Protein AF-A0A4Y2UGT6-F1 (afdb_monomer_lite)

InterPro domains:
  IPR013954 Polynucleotide kinase 3 phosphatase [PF08645] (34-87)
  IPR023214 HAD superfamily [G3DSA:3.40.50.1000] (11-87)
  IPR036412 HAD-like superfamily [SSF56784] (19-87)

Foldseek 3Di:
DDPPPDFAQAWDWDAPDVNQDIDTDHTPQDDFPAADEEEDEPTQKYFCVPDPDHPDPPRIDGPDPCSVVVVVVVVVVGHDYYYDYRD

Secondary structure (DSSP, 8-state):
--------SS-EEEEETTTTEEEEE-TTPPP-SEEEEE-SBTTTEE-SS--SS-SSTT--EESSTTHHHHHHHHHHTTEEEEE----

Organism: Araneus ventricosus (NCBI:txid182803)

Radius of gyration: 15.54 Å; chains: 1; bounding box: 35×36×42 Å

pLDDT: mean 93.18, std 12.96, range [40.72, 98.69]

Sequence (87 aa):
MNAFNSLSTEDRWEEYDHSKILIFTPAGLKPQQKIAAFDLDHTIISTQSGKVFPTNIDDWRIMYAEIPGRLKKLHGEGYKIVIFTNQ

Structure (mmCIF, N/CA/C/O backbone):
data_AF-A0A4Y2UGT6-F1
#
_entry.id   AF-A0A4Y2UGT6-F1
#
loop_
_atom_site.group_PDB
_atom_site.id
_atom_site.type_symbol
_atom_site.label_atom_id
_atom_site.label_alt_id
_atom_site.label_comp_id
_atom_site.label_asym_id
_atom_site.label_entity_id
_atom_site.label_seq_id
_atom_site.pdbx_PDB_ins_code
_atom_site.Cartn_x
_atom_site.Cartn_y
_atom_site.Cartn_z
_atom_site.occupancy
_atom_site.B_iso_or_equiv
_atom_site.auth_seq_id
_atom_site.auth_comp_id
_atom_site.auth_asym_id
_atom_site.auth_atom_id
_atom_site.pdbx_PDB_model_num
ATOM 1 N N . MET A 1 1 ? -20.603 10.345 24.048 1.00 40.75 1 MET A N 1
ATOM 2 C CA . MET A 1 1 ? -19.552 9.556 23.366 1.00 40.75 1 MET A CA 1
ATOM 3 C C . MET A 1 1 ? -20.226 8.544 22.450 1.00 40.75 1 MET A C 1
ATOM 5 O O . MET A 1 1 ? -21.236 7.992 22.863 1.00 40.75 1 MET A O 1
ATOM 9 N N . ASN A 1 2 ? -19.646 8.330 21.263 1.00 42.06 2 ASN A N 1
ATOM 10 C CA . ASN A 1 2 ? -20.000 7.379 20.188 1.00 42.06 2 ASN A CA 1
ATOM 11 C C . ASN A 1 2 ? -20.903 7.908 19.060 1.00 42.06 2 ASN A C 1
ATOM 13 O O . ASN A 1 2 ? -22.087 7.608 18.996 1.00 42.06 2 ASN A O 1
ATOM 17 N N . ALA A 1 3 ? -20.274 8.616 18.116 1.00 40.72 3 ALA A N 1
ATOM 18 C CA . ALA A 1 3 ? -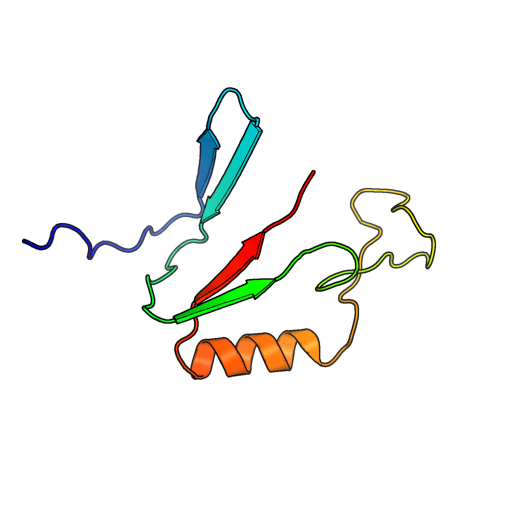20.799 8.889 16.774 1.00 40.72 3 ALA A CA 1
ATOM 19 C C . ALA A 1 3 ? -20.070 8.078 15.669 1.00 40.72 3 ALA A C 1
ATOM 21 O O . ALA A 1 3 ? -20.137 8.432 14.501 1.00 40.72 3 ALA A O 1
ATOM 22 N N . PHE A 1 4 ? -19.355 6.997 16.010 1.00 49.75 4 PHE A N 1
ATOM 23 C CA . PHE A 1 4 ? -18.429 6.313 15.087 1.00 49.75 4 PHE A CA 1
ATOM 24 C C . PHE A 1 4 ? -18.809 4.858 14.778 1.00 49.75 4 PHE A C 1
ATOM 26 O O . PHE A 1 4 ? -17.972 3.977 14.933 1.00 49.75 4 PHE A O 1
ATOM 33 N N . ASN A 1 5 ? -20.050 4.567 14.374 1.00 52.41 5 ASN A N 1
ATOM 34 C CA . ASN A 1 5 ? -20.415 3.180 14.027 1.00 52.41 5 ASN A CA 1
ATOM 35 C C . ASN A 1 5 ? -21.156 2.973 12.700 1.00 52.41 5 ASN A C 1
ATOM 37 O O . ASN A 1 5 ? -21.517 1.838 12.400 1.00 52.41 5 ASN A O 1
ATOM 41 N N . SER A 1 6 ? -21.334 3.995 11.860 1.00 62.22 6 SER A N 1
ATOM 42 C CA . SER A 1 6 ? -21.700 3.735 10.464 1.00 62.22 6 SER A CA 1
ATOM 43 C C . SER A 1 6 ? -20.426 3.533 9.645 1.00 62.22 6 SER A C 1
ATOM 45 O O . SER A 1 6 ? -19.700 4.489 9.373 1.00 62.22 6 SER A O 1
ATOM 47 N N . LEU A 1 7 ? -20.138 2.286 9.273 1.00 74.12 7 LEU A N 1
ATOM 48 C CA . LEU A 1 7 ? -19.142 1.999 8.240 1.00 74.12 7 LEU A CA 1
ATOM 49 C C . LEU A 1 7 ? -19.605 2.646 6.934 1.00 74.12 7 LEU A C 1
ATOM 51 O O . LEU A 1 7 ? -20.793 2.568 6.617 1.00 74.12 7 LEU A O 1
ATOM 55 N N . SER A 1 8 ? -18.695 3.279 6.189 1.00 80.94 8 SER A N 1
ATOM 56 C CA . SER A 1 8 ? -19.063 3.774 4.862 1.00 80.94 8 SER A CA 1
ATOM 57 C C . SER A 1 8 ? -19.439 2.588 3.982 1.00 80.94 8 SER A C 1
ATOM 59 O O . SER A 1 8 ? -18.805 1.532 4.028 1.00 80.94 8 SER A O 1
ATOM 61 N N . THR A 1 9 ? -20.494 2.751 3.197 1.00 88.75 9 THR A N 1
ATOM 62 C CA . THR A 1 9 ? -20.932 1.756 2.212 1.00 88.75 9 THR A CA 1
ATOM 63 C C . THR A 1 9 ? -20.255 1.946 0.860 1.00 88.75 9 THR A C 1
ATOM 65 O O . THR A 1 9 ? -20.440 1.127 -0.030 1.00 88.75 9 THR A O 1
ATOM 68 N N . GLU A 1 10 ? -19.475 3.015 0.717 1.00 93.06 10 GLU A N 1
ATOM 69 C CA . GLU A 1 10 ? -18.826 3.421 -0.522 1.00 93.06 10 GLU A CA 1
ATOM 70 C C . GLU A 1 10 ? -17.328 3.611 -0.292 1.00 93.06 10 GLU A C 1
ATOM 72 O O . GLU A 1 10 ? -16.889 3.994 0.805 1.00 93.06 10 GLU A O 1
ATOM 77 N N . ASP A 1 11 ? -16.571 3.319 -1.347 1.00 96.25 11 ASP A N 1
ATOM 78 C CA . ASP A 1 11 ? -15.163 3.663 -1.465 1.00 96.25 11 ASP A CA 1
ATOM 79 C C . ASP A 1 11 ? -15.030 5.183 -1.566 1.00 96.25 11 ASP A C 1
ATOM 81 O O . ASP A 1 11 ? -15.842 5.848 -2.213 1.00 96.25 11 ASP A O 1
ATOM 85 N N . ARG A 1 12 ? -13.999 5.747 -0.938 1.00 95.88 12 ARG A N 1
ATOM 86 C CA . ARG A 1 12 ? -13.814 7.198 -0.907 1.00 95.88 12 ARG A CA 1
ATOM 87 C C . ARG A 1 12 ? -12.361 7.592 -1.109 1.00 95.88 12 ARG A C 1
ATOM 89 O O . ARG A 1 12 ? -11.477 7.056 -0.442 1.00 95.88 12 ARG A O 1
ATOM 96 N N . TRP A 1 13 ? -12.155 8.577 -1.978 1.00 97.12 13 TRP A N 1
ATOM 97 C CA . TRP A 1 13 ? -10.929 9.361 -2.066 1.00 97.12 13 TRP A CA 1
ATOM 98 C C . TRP A 1 13 ? -11.130 10.708 -1.377 1.00 97.12 13 TRP A C 1
ATOM 100 O O . TRP A 1 13 ? -12.159 11.358 -1.558 1.00 97.12 13 TRP A O 1
ATOM 110 N N . GLU A 1 14 ? -10.151 11.114 -0.580 1.00 96.81 14 GLU A N 1
ATOM 111 C CA . GLU A 1 14 ? -10.097 12.419 0.074 1.00 96.81 14 GLU A CA 1
ATOM 112 C C . GLU A 1 14 ? -8.760 13.080 -0.257 1.00 96.81 14 GLU A C 1
ATOM 114 O O . GLU A 1 14 ? -7.715 12.426 -0.222 1.00 96.81 14 GLU A O 1
ATOM 119 N N . GLU A 1 15 ? -8.795 14.374 -0.567 1.00 97.12 15 GLU A N 1
ATOM 120 C CA . GLU A 1 15 ? -7.607 15.170 -0.869 1.00 97.12 15 GLU A CA 1
ATOM 121 C C . GLU A 1 15 ? -7.376 16.210 0.228 1.00 97.12 15 GLU A C 1
ATOM 123 O O . GLU A 1 15 ? -8.312 16.876 0.677 1.00 97.12 15 GLU A O 1
ATOM 128 N N . TYR A 1 16 ? -6.121 16.383 0.638 1.00 96.31 16 TYR A N 1
ATOM 129 C CA . TYR A 1 16 ? -5.727 17.356 1.655 1.00 96.31 16 TYR A CA 1
ATOM 130 C C . TYR A 1 16 ? -4.484 18.137 1.235 1.00 96.31 16 TYR A C 1
ATOM 132 O O . TYR A 1 16 ? -3.688 17.684 0.412 1.00 96.31 16 TYR A O 1
ATOM 140 N N . ASP A 1 17 ? -4.330 19.322 1.835 1.00 96.06 17 ASP A N 1
ATOM 141 C CA . ASP A 1 17 ? -3.223 20.258 1.599 1.00 96.06 17 ASP A CA 1
ATOM 142 C C . ASP A 1 17 ? -2.903 20.431 0.106 1.00 96.06 17 ASP A C 1
ATOM 144 O O . ASP A 1 17 ? -1.797 20.151 -0.344 1.00 96.06 17 ASP A O 1
ATOM 148 N N . HIS A 1 18 ? -3.893 20.890 -0.666 1.00 94.75 18 HIS A N 1
ATOM 149 C CA . HIS A 1 18 ? -3.737 21.170 -2.099 1.00 94.75 18 HIS A CA 1
ATOM 150 C C . HIS A 1 18 ? -3.222 19.951 -2.885 1.00 94.75 18 HIS A C 1
ATOM 152 O O . HIS A 1 18 ? -2.251 20.047 -3.634 1.00 94.75 18 HIS A O 1
ATOM 158 N N . SER A 1 19 ? -3.865 18.801 -2.659 1.00 92.81 19 SER A N 1
ATOM 159 C CA . SER A 1 19 ? -3.568 17.516 -3.308 1.00 92.81 19 SER A CA 1
ATOM 160 C C . SER A 1 19 ? -2.164 16.963 -3.018 1.00 92.81 19 SER A C 1
ATOM 162 O O . SER 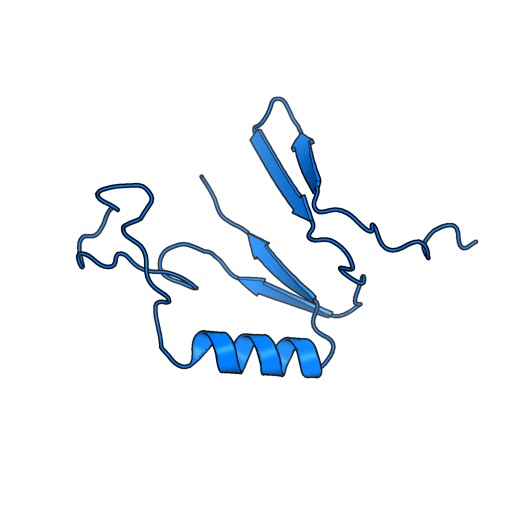A 1 19 ? -1.692 16.081 -3.728 1.00 92.81 19 SER A O 1
ATOM 164 N N . LYS A 1 20 ? -1.500 17.420 -1.945 1.00 96.50 20 LYS A N 1
ATOM 165 C CA . LYS A 1 20 ? -0.248 16.808 -1.459 1.00 96.50 20 LYS A CA 1
ATOM 166 C C . LYS A 1 20 ? -0.472 15.498 -0.710 1.00 96.50 20 LYS A C 1
ATOM 168 O O . LYS A 1 20 ? 0.466 14.727 -0.538 1.00 96.50 20 LYS A O 1
ATOM 173 N N . ILE A 1 21 ? -1.682 15.275 -0.200 1.00 97.56 21 ILE A N 1
ATOM 174 C CA . ILE A 1 21 ? -2.053 14.046 0.501 1.00 97.56 21 ILE A CA 1
ATOM 175 C C . ILE A 1 21 ? -3.349 13.527 -0.105 1.00 97.56 21 ILE A C 1
ATOM 177 O O . ILE A 1 21 ? -4.370 14.214 -0.082 1.00 97.56 21 ILE A O 1
ATOM 181 N N . LEU A 1 22 ? -3.299 12.292 -0.594 1.00 97.94 22 LEU A N 1
ATOM 182 C CA . LEU A 1 22 ? -4.453 11.539 -1.063 1.00 97.94 22 LEU A CA 1
ATOM 183 C C . LEU A 1 22 ? -4.708 10.382 -0.099 1.00 97.94 22 LEU A C 1
ATOM 185 O O . LEU A 1 22 ? -3.793 9.628 0.235 1.00 97.94 22 LEU A O 1
ATOM 189 N N . ILE A 1 23 ? -5.950 10.236 0.355 1.00 97.88 23 ILE A N 1
ATOM 190 C CA . ILE A 1 23 ? -6.362 9.141 1.235 1.00 97.88 23 ILE A CA 1
ATOM 191 C C . ILE A 1 23 ? -7.464 8.353 0.545 1.00 97.88 23 ILE A C 1
ATOM 193 O O . ILE A 1 23 ? -8.551 8.873 0.307 1.00 97.88 23 ILE A O 1
ATOM 197 N N . PHE A 1 24 ? -7.195 7.076 0.282 1.00 97.69 24 PHE A N 1
ATOM 198 C CA . PHE A 1 24 ? -8.216 6.120 -0.125 1.00 97.69 24 PHE A CA 1
ATOM 199 C C . PHE A 1 24 ? -8.706 5.313 1.075 1.00 97.69 24 PHE A C 1
ATOM 201 O O . PHE A 1 24 ? -7.913 4.696 1.792 1.00 97.69 24 PHE A O 1
ATOM 208 N N . THR A 1 25 ? -10.020 5.281 1.275 1.00 96.62 25 THR A N 1
ATOM 209 C CA . THR A 1 25 ? -10.675 4.422 2.264 1.00 96.62 25 THR A CA 1
ATOM 210 C C . THR A 1 25 ? -11.692 3.524 1.559 1.00 96.62 25 THR A C 1
ATOM 212 O O . THR A 1 25 ? -12.704 4.044 1.085 1.00 96.62 25 THR A O 1
ATOM 215 N N . PRO A 1 26 ? -11.469 2.197 1.493 1.00 95.75 26 PRO A N 1
ATOM 216 C CA . PRO A 1 26 ? -12.451 1.283 0.925 1.00 95.75 26 PRO A CA 1
ATOM 217 C C . PRO A 1 26 ? -13.710 1.169 1.795 1.00 95.75 26 PRO A C 1
ATOM 219 O O . PRO A 1 26 ? -13.653 1.280 3.027 1.00 95.75 26 PRO A O 1
ATOM 222 N N . ALA A 1 27 ? -14.837 0.882 1.149 1.00 94.50 27 ALA A N 1
ATOM 223 C CA . ALA A 1 27 ? -16.118 0.608 1.777 1.00 94.50 27 ALA A CA 1
ATOM 224 C C . ALA A 1 27 ? -15.992 -0.495 2.837 1.00 94.50 27 ALA A C 1
ATOM 226 O O . ALA A 1 27 ? -15.292 -1.496 2.671 1.00 94.50 27 ALA A O 1
ATOM 227 N N . GLY A 1 28 ? -16.697 -0.330 3.954 1.00 91.62 28 GLY A N 1
ATOM 228 C CA . GLY A 1 28 ? -16.739 -1.329 5.019 1.00 91.62 28 GLY A CA 1
ATOM 229 C C . GLY A 1 28 ? -15.457 -1.446 5.851 1.00 91.62 28 GLY A C 1
ATOM 230 O O . GLY A 1 28 ? -15.410 -2.296 6.746 1.00 91.62 28 GLY A O 1
ATOM 231 N N . LEU A 1 29 ? -14.433 -0.613 5.615 1.00 92.50 29 LEU A N 1
ATOM 232 C CA . LEU A 1 29 ? -13.198 -0.641 6.395 1.00 92.50 29 LEU A CA 1
ATOM 233 C C . LEU A 1 29 ? -13.473 -0.305 7.864 1.00 92.50 29 LEU A C 1
ATOM 235 O O . LEU A 1 29 ? -13.905 0.794 8.212 1.00 92.50 29 LEU A O 1
ATOM 239 N N . LYS A 1 30 ? -13.174 -1.256 8.748 1.00 91.50 30 LYS A N 1
ATOM 240 C CA . LYS A 1 30 ? -13.349 -1.090 10.194 1.00 91.50 30 LYS A CA 1
ATOM 241 C C . LYS A 1 30 ? -12.093 -0.472 10.816 1.00 91.50 30 LYS A C 1
ATOM 243 O O . LYS A 1 30 ? -10.990 -0.939 10.517 1.00 91.50 30 LYS A O 1
ATOM 248 N N . PRO A 1 31 ? -12.220 0.521 11.713 1.00 92.50 31 PRO A N 1
ATOM 249 C CA . PRO A 1 31 ? -11.091 0.949 12.529 1.00 92.50 31 PRO A CA 1
ATOM 250 C C . PRO A 1 31 ? -10.606 -0.220 13.397 1.00 92.50 31 PRO A C 1
ATOM 252 O O . PRO A 1 31 ? -11.411 -1.006 13.894 1.00 92.50 31 PRO A O 1
ATOM 255 N N . GLN A 1 32 ? -9.290 -0.338 13.572 1.00 95.62 32 GLN A N 1
ATOM 256 C CA . GLN A 1 32 ? -8.658 -1.335 14.440 1.00 95.62 32 GLN A CA 1
ATOM 257 C C . GLN A 1 32 ? -7.600 -0.655 15.304 1.00 95.62 32 GLN A C 1
ATOM 259 O O . GLN A 1 32 ? -6.998 0.331 14.880 1.00 95.62 32 GLN A O 1
ATOM 264 N N . GLN A 1 33 ? -7.346 -1.212 16.490 1.00 96.44 33 GLN A N 1
ATOM 265 C CA . GLN A 1 33 ? -6.321 -0.694 17.405 1.00 96.44 33 GLN A CA 1
ATOM 266 C C . GLN A 1 33 ? -4.895 -1.018 16.952 1.00 96.44 33 GLN A C 1
ATOM 268 O O . GLN A 1 33 ? -3.950 -0.343 17.349 1.00 96.44 33 GLN A O 1
ATOM 273 N N . LYS A 1 34 ? -4.728 -2.064 16.136 1.00 98.12 34 LYS A N 1
ATOM 274 C CA . LYS A 1 34 ? -3.437 -2.457 15.578 1.00 98.12 34 LYS A CA 1
ATOM 275 C C . LYS A 1 34 ? -3.378 -2.079 14.106 1.00 98.12 34 LYS A C 1
ATOM 277 O O . LYS A 1 34 ? -4.341 -2.292 13.372 1.00 98.12 34 LYS A O 1
ATOM 282 N N . ILE A 1 35 ? -2.232 -1.561 13.678 1.00 98.25 35 ILE A N 1
ATOM 283 C CA . ILE A 1 35 ? -1.971 -1.188 12.288 1.00 98.25 35 ILE A CA 1
ATOM 284 C C . ILE A 1 35 ? -0.747 -1.956 11.803 1.00 98.25 35 ILE A C 1
ATOM 286 O O . ILE A 1 35 ? 0.284 -1.970 12.474 1.00 98.25 35 ILE A O 1
ATOM 290 N N . ALA A 1 36 ? -0.879 -2.609 10.652 1.00 98.38 36 ALA A N 1
ATOM 291 C CA . ALA A 1 36 ? 0.248 -3.118 9.884 1.00 98.38 36 ALA A CA 1
ATOM 292 C C . ALA A 1 36 ? 0.359 -2.233 8.642 1.00 98.38 36 ALA A C 1
ATOM 294 O O . ALA A 1 36 ? -0.507 -2.280 7.765 1.00 98.38 36 ALA A O 1
ATOM 295 N N . ALA A 1 37 ? 1.374 -1.372 8.632 1.00 98.44 37 ALA A N 1
ATOM 296 C CA . ALA A 1 37 ? 1.588 -0.393 7.580 1.00 98.44 37 ALA A CA 1
ATOM 297 C C . ALA A 1 37 ? 2.736 -0.820 6.661 1.00 98.44 37 ALA A C 1
ATOM 299 O O . ALA A 1 37 ? 3.753 -1.321 7.143 1.00 98.44 37 ALA A O 1
ATOM 300 N N . PHE A 1 38 ? 2.565 -0.609 5.360 1.00 98.56 38 PHE A N 1
ATOM 301 C CA . PHE A 1 38 ? 3.521 -1.005 4.329 1.00 98.56 38 PHE A CA 1
ATOM 302 C C . PHE A 1 38 ? 3.755 0.139 3.348 1.00 98.56 38 PHE A C 1
ATOM 304 O O . PHE A 1 38 ? 2.851 0.933 3.092 1.00 98.56 38 PHE A O 1
ATOM 311 N N . ASP A 1 39 ? 4.953 0.183 2.780 1.00 98.56 39 ASP A N 1
ATOM 312 C CA . ASP A 1 39 ? 5.190 0.899 1.528 1.00 98.56 39 ASP A CA 1
ATOM 313 C C . ASP A 1 39 ? 4.537 0.148 0.348 1.00 98.56 39 ASP A C 1
ATOM 315 O O . ASP A 1 39 ? 4.147 -1.015 0.492 1.00 98.56 39 ASP A O 1
ATOM 319 N N . LEU A 1 40 ? 4.376 0.800 -0.805 1.00 98.19 40 LEU A N 1
ATOM 320 C CA . LEU A 1 40 ? 3.772 0.209 -2.001 1.00 98.19 40 LEU A CA 1
ATOM 321 C C . LEU A 1 40 ? 4.836 -0.339 -2.961 1.00 98.19 40 LEU A C 1
ATOM 323 O O . LEU A 1 40 ? 4.946 -1.561 -3.129 1.00 98.19 40 LEU A O 1
ATOM 327 N N . ASP A 1 41 ? 5.600 0.557 -3.583 1.00 97.56 41 ASP A N 1
ATOM 328 C CA . ASP A 1 41 ? 6.558 0.235 -4.637 1.00 97.56 41 ASP A CA 1
ATOM 329 C C . ASP A 1 41 ? 7.780 -0.485 -4.071 1.00 97.56 41 ASP A C 1
ATOM 331 O O . ASP A 1 41 ? 8.348 -0.102 -3.058 1.00 97.56 41 ASP A O 1
ATOM 335 N N . HIS A 1 42 ? 8.184 -1.580 -4.712 1.00 96.06 42 HIS A N 1
ATOM 336 C CA . HIS A 1 42 ? 9.257 -2.460 -4.236 1.00 96.06 42 HIS A CA 1
ATOM 337 C C . HIS A 1 42 ? 9.033 -3.054 -2.828 1.00 96.06 42 HIS A C 1
ATOM 339 O O . HIS A 1 42 ? 9.973 -3.580 -2.229 1.00 96.06 42 HIS A O 1
ATOM 345 N N . THR A 1 43 ? 7.787 -3.040 -2.334 1.00 97.81 43 THR A N 1
ATOM 346 C CA . THR A 1 43 ? 7.372 -3.691 -1.080 1.00 97.81 43 THR A CA 1
ATOM 347 C C . THR A 1 43 ? 6.174 -4.618 -1.300 1.00 97.81 43 THR A C 1
ATOM 349 O O . THR A 1 43 ? 6.283 -5.830 -1.100 1.00 97.81 43 THR A O 1
ATOM 352 N N . ILE A 1 44 ? 5.026 -4.078 -1.724 1.00 98.56 44 ILE A N 1
ATOM 353 C CA . ILE A 1 44 ? 3.824 -4.864 -2.055 1.00 98.56 44 ILE A CA 1
ATOM 354 C C . ILE A 1 44 ? 3.830 -5.246 -3.534 1.00 98.56 44 ILE A C 1
ATOM 356 O O . ILE A 1 44 ? 3.523 -6.392 -3.884 1.00 98.56 44 ILE A O 1
ATOM 360 N N . ILE A 1 45 ? 4.214 -4.301 -4.391 1.00 98.56 45 ILE A N 1
ATOM 361 C CA . ILE A 1 45 ? 4.297 -4.484 -5.838 1.00 98.56 45 ILE A CA 1
ATOM 362 C C . ILE A 1 45 ? 5.721 -4.278 -6.355 1.00 98.56 45 ILE A C 1
ATOM 364 O O . ILE A 1 45 ? 6.567 -3.663 -5.715 1.00 98.56 45 ILE A O 1
ATOM 368 N N . SER A 1 46 ? 5.989 -4.822 -7.535 1.00 98.44 46 SER A N 1
ATOM 369 C CA . SER A 1 46 ? 7.185 -4.561 -8.341 1.00 98.44 46 SER A CA 1
ATOM 370 C C . SER A 1 46 ? 6.778 -4.473 -9.807 1.00 98.44 46 SER A C 1
ATOM 372 O O . SER A 1 46 ? 5.676 -4.900 -10.156 1.00 98.44 46 SER A O 1
ATOM 374 N N . THR A 1 47 ? 7.655 -3.979 -10.677 1.00 98.38 47 THR A N 1
ATOM 375 C CA . THR A 1 47 ? 7.375 -3.952 -12.117 1.00 98.38 47 THR A CA 1
ATOM 376 C C . THR A 1 47 ? 7.236 -5.367 -12.677 1.00 98.38 47 THR A C 1
ATOM 378 O O . THR A 1 47 ? 7.979 -6.291 -12.318 1.00 98.38 47 THR A O 1
ATOM 381 N N . GLN A 1 48 ? 6.272 -5.559 -13.575 1.00 98.06 48 GLN A N 1
ATOM 382 C CA . GLN A 1 48 ? 6.122 -6.829 -14.280 1.00 98.06 48 GLN A CA 1
ATOM 383 C C . GLN A 1 48 ? 7.219 -6.991 -15.340 1.00 98.06 48 GLN A C 1
ATOM 385 O O . GLN A 1 48 ? 7.710 -8.099 -15.558 1.00 98.06 48 GLN A O 1
ATOM 390 N N . SER A 1 49 ? 7.638 -5.884 -15.956 1.00 97.38 49 SER A N 1
ATOM 391 C CA . SER A 1 49 ? 8.706 -5.822 -16.954 1.00 97.38 49 SER A CA 1
ATOM 392 C C . SER A 1 49 ? 10.104 -6.112 -16.394 1.00 97.38 49 SER A C 1
ATOM 394 O O . SER A 1 49 ? 11.021 -6.403 -17.164 1.00 97.38 49 SER A O 1
ATOM 396 N N . GLY A 1 50 ? 10.290 -6.020 -15.072 1.00 96.50 50 GLY A N 1
ATOM 397 C CA . GLY A 1 50 ? 11.583 -6.181 -14.403 1.00 96.50 50 GLY A CA 1
ATOM 398 C C . GLY A 1 50 ? 12.495 -4.951 -14.478 1.00 96.50 50 GLY A C 1
ATOM 399 O O . GLY A 1 50 ? 13.643 -5.019 -14.041 1.00 96.50 50 GLY A O 1
ATOM 400 N N . LYS A 1 51 ? 12.016 -3.825 -15.022 1.00 97.06 51 LYS A N 1
ATOM 401 C CA . LYS A 1 51 ? 12.745 -2.549 -15.005 1.00 97.06 51 LYS A CA 1
ATOM 402 C C . LYS A 1 51 ? 12.657 -1.882 -13.634 1.00 97.06 51 LYS A C 1
ATOM 404 O O . LYS A 1 51 ? 11.742 -2.147 -12.864 1.00 97.06 51 LYS A O 1
ATOM 409 N N . VAL A 1 52 ? 13.586 -0.969 -13.353 1.00 95.50 52 VAL A N 1
ATOM 410 C CA . VAL A 1 52 ? 13.557 -0.177 -12.110 1.00 95.50 52 VAL A CA 1
ATOM 411 C C . VAL A 1 52 ? 12.296 0.690 -12.039 1.00 95.50 52 VAL A C 1
ATOM 413 O O . VAL A 1 52 ? 11.655 0.730 -11.000 1.00 95.50 52 VAL A O 1
ATOM 416 N N . PHE A 1 53 ? 11.913 1.322 -13.151 1.00 95.94 53 PHE A N 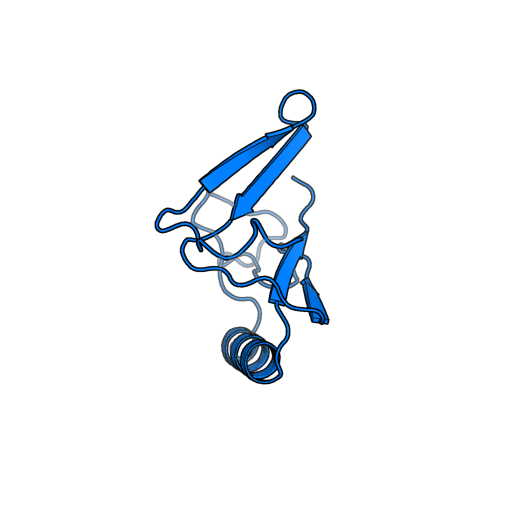1
ATOM 417 C CA . PHE A 1 53 ? 10.727 2.175 -13.241 1.00 95.94 53 PHE A CA 1
ATOM 418 C C . PHE A 1 53 ? 9.640 1.528 -14.113 1.00 95.94 53 PHE A C 1
ATOM 420 O O . PHE A 1 53 ? 9.990 0.883 -15.112 1.00 95.94 53 PHE A O 1
ATOM 427 N N . PRO A 1 54 ? 8.346 1.703 -13.774 1.00 97.44 54 PRO A N 1
ATOM 428 C CA . PRO A 1 54 ? 7.241 1.164 -14.557 1.00 97.44 54 PRO A CA 1
ATOM 429 C C . PRO A 1 54 ? 7.179 1.812 -15.942 1.00 97.44 54 PRO A C 1
ATOM 431 O O . PRO A 1 54 ? 7.470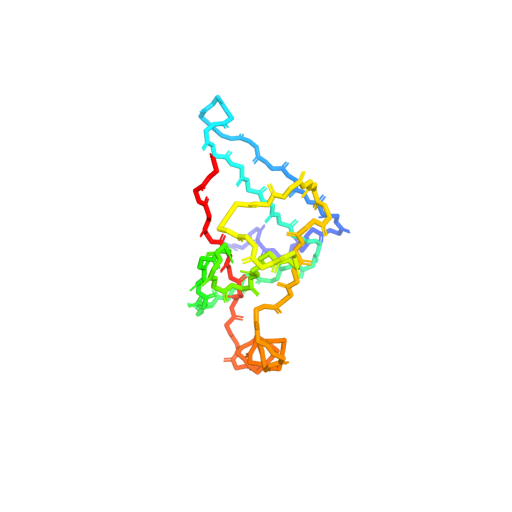 2.993 -16.125 1.00 97.44 54 PRO A O 1
ATOM 434 N N . THR A 1 55 ? 6.802 1.021 -16.941 1.00 97.44 55 THR A N 1
ATOM 435 C CA . THR A 1 55 ? 6.692 1.470 -18.337 1.00 97.44 55 THR A CA 1
ATOM 436 C C . THR A 1 55 ? 5.309 2.001 -18.706 1.00 97.44 55 THR A C 1
ATOM 438 O O . THR A 1 55 ? 5.185 2.731 -19.687 1.00 97.44 55 THR A O 1
ATOM 441 N N . ASN A 1 56 ? 4.280 1.632 -17.944 1.00 97.62 56 ASN A N 1
ATOM 442 C CA . ASN A 1 56 ? 2.903 2.110 -18.057 1.00 97.62 56 ASN A CA 1
ATOM 443 C C . ASN A 1 56 ? 2.140 1.792 -16.752 1.00 97.62 56 ASN A C 1
ATOM 445 O O . ASN A 1 56 ? 2.701 1.178 -15.845 1.00 97.62 56 ASN A O 1
ATOM 449 N N . ILE A 1 57 ? 0.870 2.200 -16.667 1.00 97.31 57 ILE A N 1
ATOM 450 C CA . ILE A 1 57 ? 0.025 2.024 -15.471 1.00 97.31 57 ILE A CA 1
ATOM 451 C C . ILE A 1 57 ? -0.262 0.556 -15.112 1.00 97.31 57 ILE A C 1
ATOM 453 O O . ILE A 1 57 ? -0.586 0.266 -13.965 1.00 97.31 57 ILE A O 1
ATOM 457 N N . ASP A 1 58 ? -0.117 -0.359 -16.070 1.00 97.94 58 ASP A N 1
ATOM 458 C CA . ASP A 1 58 ? -0.348 -1.795 -15.902 1.00 97.94 58 ASP A CA 1
ATOM 459 C C . ASP A 1 58 ? 0.962 -2.565 -15.646 1.00 97.94 58 ASP A C 1
ATOM 461 O O . ASP A 1 58 ? 0.939 -3.778 -15.448 1.00 97.94 58 ASP A O 1
ATOM 465 N N . ASP A 1 59 ? 2.121 -1.890 -15.633 1.00 98.25 59 ASP A N 1
ATOM 466 C CA . ASP A 1 59 ? 3.435 -2.510 -15.418 1.00 98.25 59 ASP A CA 1
ATOM 467 C C . ASP A 1 59 ? 3.705 -2.770 -13.932 1.00 98.25 59 ASP A C 1
ATOM 469 O O . ASP A 1 59 ? 4.670 -2.272 -13.348 1.00 98.25 59 ASP A O 1
ATOM 473 N N . TRP A 1 60 ? 2.845 -3.569 -13.311 1.00 98.56 60 TRP A N 1
ATOM 474 C CA . TRP A 1 60 ? 2.981 -3.967 -11.921 1.00 98.56 60 TRP A CA 1
ATOM 475 C C . TRP A 1 60 ? 2.551 -5.416 -11.707 1.00 98.56 60 TRP A C 1
ATOM 477 O O . TRP A 1 60 ? 1.713 -5.985 -12.401 1.00 98.56 60 TRP A O 1
ATOM 487 N N . ARG A 1 61 ? 3.140 -6.030 -10.689 1.00 98.44 61 ARG A N 1
ATOM 488 C CA . ARG A 1 61 ? 2.744 -7.330 -10.152 1.00 98.44 61 ARG A CA 1
ATOM 489 C C . ARG A 1 61 ? 2.982 -7.347 -8.654 1.00 98.44 61 ARG A C 1
ATOM 491 O O . ARG A 1 61 ? 3.863 -6.644 -8.161 1.00 98.44 61 ARG A O 1
ATOM 498 N N . ILE A 1 62 ? 2.265 -8.207 -7.936 1.00 98.56 62 ILE A N 1
ATOM 499 C CA . ILE A 1 62 ? 2.600 -8.504 -6.539 1.00 98.56 62 ILE A CA 1
ATOM 500 C C . ILE A 1 62 ? 4.043 -9.019 -6.477 1.00 98.56 62 ILE A C 1
ATOM 502 O O . ILE A 1 62 ? 4.407 -9.929 -7.223 1.00 98.56 62 ILE A O 1
ATOM 506 N N . MET A 1 63 ? 4.861 -8.420 -5.608 1.00 98.19 63 MET A N 1
ATOM 507 C CA . MET A 1 63 ? 6.308 -8.656 -5.585 1.00 98.19 63 MET A CA 1
ATOM 508 C C . MET A 1 63 ? 6.665 -10.109 -5.242 1.00 98.19 63 MET A C 1
ATOM 510 O O . MET A 1 63 ? 7.517 -10.707 -5.896 1.00 98.19 63 MET A O 1
ATOM 514 N N . TYR A 1 64 ? 5.976 -10.687 -4.255 1.00 98.19 64 TYR A N 1
ATOM 515 C CA . TYR A 1 64 ? 6.148 -12.075 -3.827 1.00 98.19 64 TYR A CA 1
ATOM 516 C C . TYR A 1 64 ? 4.794 -12.769 -3.668 1.00 98.19 64 TYR A C 1
ATOM 518 O O . TYR A 1 64 ? 3.849 -12.189 -3.125 1.00 98.19 64 TYR A O 1
ATOM 526 N N . ALA A 1 65 ? 4.698 -14.027 -4.103 1.00 98.19 65 ALA A N 1
ATOM 527 C CA . ALA A 1 65 ? 3.450 -14.796 -4.113 1.00 98.19 65 ALA A CA 1
ATOM 528 C C . ALA A 1 65 ? 2.821 -14.962 -2.713 1.00 98.19 65 ALA A C 1
ATOM 530 O O . ALA A 1 65 ? 1.615 -15.163 -2.580 1.00 98.19 65 ALA A O 1
ATOM 531 N N . GLU A 1 66 ? 3.623 -14.847 -1.656 1.00 98.38 66 GLU A N 1
ATOM 532 C CA . GLU A 1 66 ? 3.223 -14.986 -0.260 1.00 98.38 66 GLU A CA 1
ATOM 533 C C . GLU A 1 66 ? 2.541 -13.733 0.308 1.00 98.38 66 GLU A C 1
ATOM 535 O O . GLU A 1 66 ? 1.839 -13.836 1.320 1.00 98.38 66 GLU A O 1
ATOM 540 N N . ILE A 1 67 ? 2.730 -12.556 -0.304 1.00 98.56 67 ILE A N 1
ATOM 541 C CA . ILE A 1 67 ? 2.226 -11.273 0.219 1.00 98.56 67 ILE A CA 1
ATOM 542 C C . ILE A 1 67 ? 0.713 -11.313 0.479 1.00 98.56 67 ILE A C 1
ATOM 544 O O . ILE A 1 67 ? 0.314 -11.001 1.605 1.00 98.56 67 ILE A O 1
ATOM 548 N N . PRO A 1 68 ? -0.151 -11.767 -0.454 1.00 98.56 68 PRO A N 1
ATOM 549 C CA . PRO A 1 68 ? -1.590 -11.809 -0.209 1.00 98.56 68 PRO A CA 1
ATOM 550 C C . PRO A 1 68 ? -1.953 -12.705 0.982 1.00 98.56 68 PRO A C 1
ATOM 552 O O . PRO A 1 68 ? -2.850 -12.377 1.758 1.00 98.56 68 PRO A O 1
ATOM 555 N N . GLY A 1 69 ? -1.240 -13.823 1.160 1.00 98.69 69 GLY A N 1
ATOM 556 C CA . GLY A 1 69 ? -1.422 -14.718 2.302 1.00 98.69 69 GLY A CA 1
ATOM 557 C C . GLY A 1 69 ? -1.032 -14.059 3.627 1.00 98.69 69 GLY A C 1
ATOM 558 O O . GLY A 1 69 ? -1.776 -14.148 4.605 1.00 98.69 69 GLY A O 1
ATOM 559 N N . ARG A 1 70 ? 0.096 -13.339 3.657 1.00 98.50 70 ARG A N 1
ATOM 560 C CA . ARG A 1 70 ? 0.564 -12.615 4.851 1.00 98.50 70 ARG A CA 1
ATOM 561 C C . ARG A 1 70 ? -0.359 -11.458 5.234 1.00 98.50 70 ARG A C 1
ATOM 563 O O . ARG A 1 70 ? -0.684 -11.329 6.411 1.00 98.50 70 ARG A O 1
ATOM 570 N N . LEU A 1 71 ? -0.834 -10.672 4.265 1.00 98.56 71 LEU A N 1
ATOM 571 C CA . LEU A 1 71 ? -1.783 -9.581 4.521 1.00 98.56 71 LEU A CA 1
ATOM 572 C C . LEU A 1 71 ? -3.113 -10.107 5.078 1.00 98.56 71 LEU A C 1
ATOM 574 O O . LEU A 1 71 ? -3.620 -9.573 6.063 1.00 98.56 71 LEU A O 1
ATOM 578 N N . LYS A 1 72 ? -3.643 -11.202 4.511 1.00 98.44 72 LYS A N 1
ATOM 579 C CA . LYS A 1 72 ? -4.850 -11.869 5.033 1.00 98.44 72 LYS A CA 1
ATOM 580 C C . LYS A 1 72 ? -4.656 -12.372 6.463 1.00 98.44 72 LYS A C 1
ATOM 582 O O . LYS A 1 72 ? -5.553 -12.202 7.285 1.00 98.44 7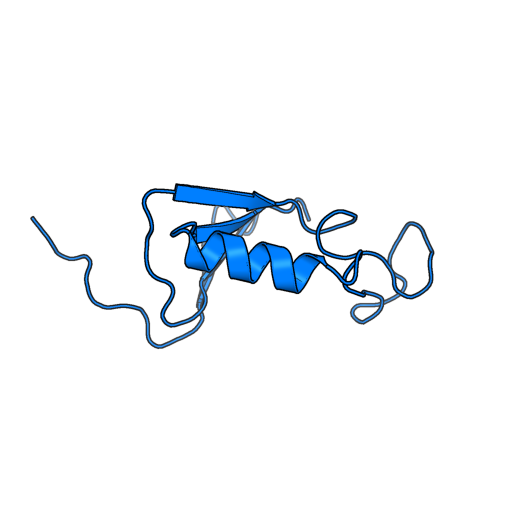2 LYS A O 1
ATOM 587 N N . LYS A 1 73 ? -3.493 -12.960 6.768 1.00 98.69 73 LYS A N 1
ATOM 588 C CA . LYS A 1 73 ? -3.158 -13.425 8.121 1.00 98.69 73 LYS A CA 1
ATOM 589 C C . LYS A 1 73 ? -3.138 -12.267 9.123 1.00 98.69 73 LYS A C 1
ATOM 591 O O . LYS A 1 73 ? -3.837 -12.340 10.125 1.00 98.69 73 LYS A O 1
ATOM 596 N N . LEU A 1 74 ? -2.410 -11.189 8.824 1.00 98.56 74 LEU A N 1
ATOM 597 C CA . LEU A 1 74 ? -2.344 -10.001 9.686 1.00 98.56 74 LEU A CA 1
ATOM 598 C C . LEU A 1 74 ? -3.728 -9.384 9.914 1.00 98.56 74 LEU A C 1
ATOM 600 O O . LEU A 1 74 ? -4.084 -9.051 11.043 1.00 98.56 74 LEU A O 1
ATOM 604 N N . HIS A 1 75 ? -4.540 -9.289 8.861 1.00 97.38 75 HIS A N 1
ATOM 605 C CA . HIS A 1 75 ? -5.919 -8.830 8.991 1.00 97.38 75 HIS A CA 1
ATOM 606 C C . HIS A 1 75 ? -6.744 -9.740 9.919 1.00 97.38 75 HIS A C 1
ATOM 608 O O . HIS A 1 75 ? -7.453 -9.247 10.794 1.00 97.38 75 HIS A O 1
ATOM 614 N N . GLY A 1 76 ? -6.602 -11.066 9.792 1.00 97.69 76 GLY A N 1
ATOM 615 C CA . GLY A 1 76 ? -7.224 -12.041 10.697 1.00 97.69 76 GLY A CA 1
ATOM 616 C C . GLY A 1 76 ? -6.756 -11.933 12.155 1.00 97.69 76 GLY A C 1
ATOM 617 O O . GLY A 1 76 ? -7.521 -12.233 13.066 1.00 97.69 76 GLY A O 1
ATOM 618 N N . GLU A 1 77 ? -5.538 -11.445 12.390 1.00 98.06 77 GLU A N 1
ATOM 619 C CA . GLU A 1 77 ? -4.975 -11.165 13.721 1.00 98.06 77 GLU A CA 1
ATOM 620 C C . GLU A 1 77 ? -5.413 -9.800 14.298 1.00 98.06 77 GLU A C 1
ATOM 622 O O . GLU A 1 77 ? -4.961 -9.395 15.375 1.00 98.06 77 GLU A O 1
ATOM 627 N N . GLY A 1 78 ? -6.307 -9.087 13.603 1.00 97.38 78 GLY A N 1
ATOM 628 C CA . GLY A 1 78 ? -6.891 -7.821 14.050 1.00 97.38 78 GLY A CA 1
ATOM 629 C C . GLY A 1 78 ? -6.092 -6.578 13.657 1.00 97.38 78 GLY A C 1
ATOM 630 O O . GLY A 1 78 ? -6.303 -5.513 14.237 1.00 97.38 78 GLY A O 1
ATOM 631 N N . TYR A 1 79 ? -5.170 -6.686 12.696 1.00 98.31 79 TYR A N 1
ATOM 632 C CA . TYR A 1 79 ? -4.483 -5.521 12.142 1.00 98.31 79 TYR A CA 1
ATOM 633 C C . TYR A 1 79 ? -5.314 -4.874 11.032 1.00 98.31 79 TYR A C 1
ATOM 635 O O . TYR A 1 79 ? -5.711 -5.524 10.065 1.00 98.31 79 TYR A O 1
ATOM 643 N N . LYS A 1 80 ? -5.506 -3.555 11.113 1.00 97.94 80 LYS A N 1
ATOM 644 C CA . LYS A 1 80 ? -5.860 -2.752 9.941 1.00 97.94 80 LYS A CA 1
ATOM 645 C C . LYS A 1 80 ? -4.632 -2.676 9.035 1.00 97.94 80 LYS A C 1
ATOM 647 O O . LYS A 1 80 ? -3.563 -2.256 9.479 1.00 97.94 80 LYS A O 1
ATOM 652 N N . ILE A 1 81 ? -4.794 -3.074 7.779 1.00 98.19 81 ILE A N 1
ATOM 653 C CA . ILE A 1 81 ? -3.747 -2.943 6.766 1.00 98.19 81 ILE A CA 1
ATOM 654 C C . ILE A 1 81 ? -3.792 -1.521 6.210 1.00 98.19 81 ILE A C 1
ATOM 656 O O . ILE A 1 81 ? -4.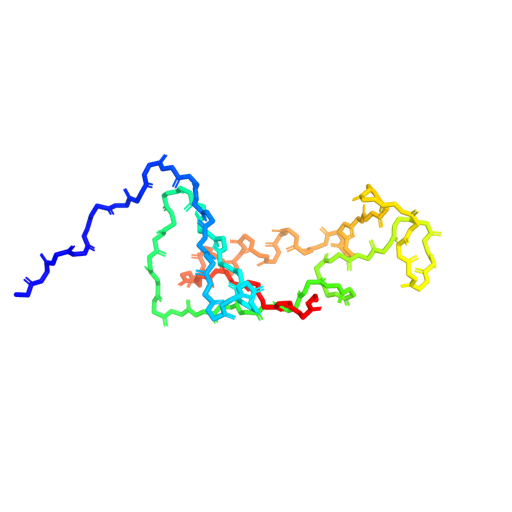862 -1.040 5.835 1.00 98.19 81 ILE A O 1
ATOM 660 N N . VAL A 1 82 ? -2.648 -0.844 6.198 1.00 98.44 82 VAL A N 1
ATOM 661 C CA . VAL A 1 82 ? -2.503 0.526 5.686 1.00 98.44 82 VAL A CA 1
ATOM 662 C C . VAL A 1 82 ? -1.323 0.569 4.725 1.00 98.44 82 VAL A C 1
ATOM 664 O O . VAL A 1 82 ? -0.309 -0.083 4.961 1.00 98.44 82 VAL A O 1
ATOM 667 N N . ILE A 1 83 ? -1.455 1.332 3.645 1.00 98.56 83 ILE A N 1
ATOM 668 C CA . ILE A 1 83 ? -0.360 1.606 2.716 1.00 98.56 83 ILE A CA 1
ATOM 669 C C . ILE A 1 83 ? 0.002 3.084 2.853 1.00 98.56 83 ILE A C 1
ATOM 671 O O . ILE A 1 83 ? -0.885 3.935 2.814 1.00 98.56 83 ILE A O 1
ATOM 675 N N . PHE A 1 84 ? 1.288 3.373 3.025 1.00 98.50 84 PHE A N 1
ATOM 676 C CA . PHE A 1 84 ? 1.847 4.718 2.930 1.00 98.50 84 PHE A CA 1
ATOM 677 C C . PHE A 1 84 ? 2.826 4.733 1.767 1.00 98.50 84 PHE A C 1
ATOM 679 O O . PHE A 1 84 ? 3.796 3.988 1.788 1.00 98.50 84 PHE A O 1
ATOM 686 N N . THR A 1 85 ? 2.571 5.560 0.761 1.00 97.88 85 THR A N 1
ATOM 687 C CA . THR A 1 85 ? 3.409 5.645 -0.437 1.00 97.88 85 THR A CA 1
ATOM 688 C C . THR A 1 85 ? 3.683 7.106 -0.771 1.00 97.88 85 THR A C 1
ATOM 690 O O . THR A 1 85 ? 2.807 7.954 -0.596 1.00 97.88 85 THR A O 1
ATOM 693 N N . ASN A 1 86 ? 4.907 7.389 -1.212 1.00 96.69 86 ASN A N 1
ATOM 694 C CA . ASN A 1 86 ? 5.310 8.706 -1.688 1.00 96.69 86 ASN A CA 1
ATOM 695 C C . ASN A 1 86 ? 5.215 8.697 -3.215 1.00 96.69 86 ASN A C 1
ATOM 697 O O . ASN A 1 86 ? 5.977 7.972 -3.853 1.00 96.69 86 ASN A O 1
ATOM 701 N N . GLN A 1 87 ? 4.293 9.484 -3.767 1.00 91.81 87 GLN A N 1
ATOM 702 C CA . GLN A 1 87 ? 4.096 9.668 -5.208 1.00 91.81 87 GLN A CA 1
ATOM 703 C C . GLN A 1 87 ? 4.252 11.146 -5.554 1.00 91.81 87 GLN A C 1
ATOM 705 O O . GLN A 1 87 ? 3.715 11.975 -4.783 1.00 91.81 87 GLN A O 1
#